Protein AF-M8CT60-F1 (afdb_monomer)

InterPro domains:
  IPR002931 Transglutaminase-like [PF01841] (1-41)
  IPR038765 Papain-like cysteine peptidase superfamily [SSF54001] (1-55)

Sequence (74 aa):
LCRIVGIPARWQSGWYITPFLASPHDWALFFIPPYGWLPADLSFGGRYKNNQELREFYFGNLDAFRMVANSDFM

Foldseek 3Di:
DCVVVPWDKDKWWFWQDDPVDIDIDIWMWTQDPPVGTFIAPCVQLVVVVVPVVRVVCNGGHDDPRGDTDDPPPD

Mean predicted aligned error: 2.73 Å

Organism: NCBI:txid1198630

Secondary structure (DSSP, 8-state):
-GGGGT--EEEEEEEEEETTEEEEEEEEEEEETTTEEEEE-HHHHHHTTT-HHHHHHTBT---TTEEEE-TT--

Solvent-accessible surface area (backbone atoms only — not comparable to full-atom values): 4248 Å² total; per-residue (Å²): 110,52,61,81,76,71,34,56,59,48,56,34,34,32,31,40,48,56,101,88,47,75,44,80,43,70,37,38,33,37,54,42,91,93,78,41,77,32,38,34,30,62,68,61,16,55,74,31,65,90,38,63,69,56,25,50,46,21,60,52,38,79,71,92,40,62,48,84,38,65,74,88,54,127

pLDDT: mean 95.51, std 4.9, range [60.75, 97.88]

Structure (mmCIF, N/CA/C/O backbone):
data_AF-M8CT60-F1
#
_entry.id   AF-M8CT60-F1
#
loop_
_atom_site.group_PDB
_atom_site.id
_atom_site.type_symbol
_atom_site.label_atom_id
_atom_site.label_alt_id
_atom_site.label_comp_id
_atom_site.label_asym_id
_atom_site.label_entity_id
_atom_site.label_seq_id
_atom_site.pdbx_PDB_ins_code
_atom_site.Cartn_x
_atom_site.Cartn_y
_atom_site.Cartn_z
_atom_site.occupancy
_atom_site.B_iso_or_equiv
_atom_site.auth_seq_id
_atom_site.auth_comp_id
_atom_site.auth_asym_id
_atom_site.auth_atom_id
_atom_site.pdbx_PDB_model_num
ATOM 1 N N . LEU A 1 1 ? -11.777 -7.374 5.992 1.00 92.69 1 LEU A N 1
ATOM 2 C CA . LEU A 1 1 ? -11.270 -7.937 7.266 1.00 92.69 1 LEU A CA 1
ATOM 3 C C . LEU A 1 1 ? -11.131 -6.861 8.343 1.00 92.69 1 LEU A C 1
ATOM 5 O O . LEU A 1 1 ? -11.908 -6.920 9.280 1.00 92.69 1 LEU A O 1
ATOM 9 N N . CYS A 1 2 ? -10.274 -5.841 8.185 1.00 96.38 2 CYS A N 1
ATOM 10 C CA . CYS A 1 2 ? -10.107 -4.748 9.169 1.00 96.38 2 CYS A CA 1
ATOM 11 C C . CYS A 1 2 ? -11.429 -4.138 9.667 1.00 96.38 2 CYS A C 1
ATOM 13 O O . CYS A 1 2 ? -11.681 -4.126 10.867 1.00 96.38 2 CYS A O 1
ATOM 15 N N . ARG A 1 3 ? -12.320 -3.737 8.747 1.00 96.69 3 ARG A N 1
ATOM 16 C CA . ARG A 1 3 ? -13.625 -3.148 9.100 1.00 96.69 3 ARG A CA 1
ATOM 17 C C . ARG A 1 3 ? -14.505 -4.063 9.965 1.00 96.69 3 ARG A C 1
ATOM 19 O O . ARG A 1 3 ? -15.223 -3.564 10.816 1.00 96.69 3 ARG A O 1
ATOM 26 N N . ILE A 1 4 ? -14.432 -5.386 9.776 1.00 97.88 4 ILE A N 1
ATOM 27 C CA . ILE A 1 4 ? -15.238 -6.366 10.535 1.00 97.88 4 ILE A CA 1
ATOM 28 C C . ILE A 1 4 ? -14.798 -6.409 12.002 1.00 97.88 4 ILE A C 1
ATOM 30 O O . ILE A 1 4 ? -15.624 -6.597 12.886 1.00 97.88 4 ILE A O 1
ATOM 34 N N . VAL A 1 5 ? -13.506 -6.202 12.262 1.00 97.38 5 VAL A N 1
ATOM 35 C CA . VAL A 1 5 ? -12.929 -6.193 13.614 1.00 97.38 5 VAL A CA 1
ATOM 36 C C . VAL A 1 5 ? -12.794 -4.778 14.192 1.00 97.38 5 VAL A C 1
ATOM 38 O O . VAL A 1 5 ? -12.070 -4.575 15.159 1.00 97.38 5 VAL A O 1
ATOM 41 N N . GLY A 1 6 ? -13.468 -3.786 13.598 1.00 97.00 6 GLY A N 1
ATOM 42 C CA . GLY A 1 6 ? -13.493 -2.408 14.099 1.00 97.00 6 GLY A CA 1
ATOM 43 C C . GLY A 1 6 ? -12.259 -1.557 13.772 1.00 97.00 6 GLY A C 1
ATOM 44 O O . GLY A 1 6 ? -12.165 -0.433 14.254 1.00 97.00 6 GLY A O 1
ATOM 45 N N . ILE A 1 7 ? -11.329 -2.039 12.940 1.00 97.38 7 ILE A N 1
ATOM 46 C CA . ILE A 1 7 ? -10.180 -1.243 12.480 1.00 97.38 7 ILE A CA 1
ATOM 47 C C . ILE A 1 7 ? -10.620 -0.396 11.275 1.00 97.38 7 ILE A C 1
ATOM 49 O O . ILE A 1 7 ? -11.0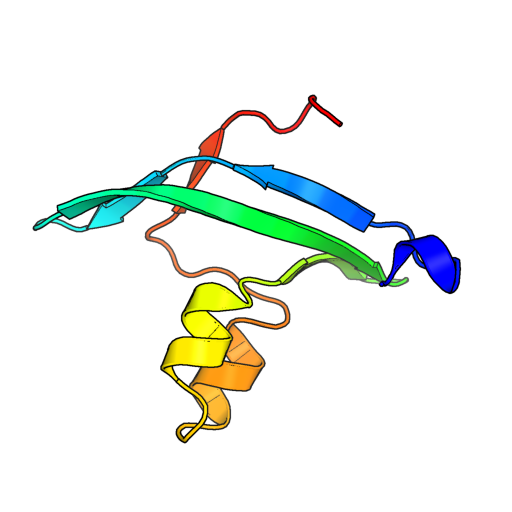23 -0.978 10.254 1.00 97.38 7 ILE A O 1
ATOM 53 N N . PRO A 1 8 ? -10.524 0.951 11.333 1.00 97.56 8 PRO A N 1
ATOM 54 C CA . PRO A 1 8 ? -10.831 1.793 10.185 1.00 97.56 8 PRO A CA 1
ATOM 55 C C . PRO A 1 8 ? -9.938 1.418 9.003 1.00 97.56 8 PRO A C 1
ATOM 57 O O . PRO A 1 8 ? -8.716 1.342 9.122 1.00 97.56 8 PRO A O 1
ATOM 60 N N . ALA A 1 9 ? -10.556 1.170 7.853 1.00 96.81 9 ALA A N 1
ATOM 61 C CA . ALA A 1 9 ? -9.855 0.845 6.621 1.00 96.81 9 ALA A CA 1
ATOM 62 C C . ALA A 1 9 ? -10.572 1.461 5.423 1.00 96.81 9 ALA A C 1
ATOM 64 O O . ALA A 1 9 ? -11.805 1.545 5.407 1.00 96.81 9 ALA A O 1
ATOM 65 N N . ARG A 1 10 ? -9.813 1.861 4.408 1.00 95.75 10 ARG A N 1
ATOM 66 C CA . ARG A 1 10 ? -10.320 2.404 3.144 1.00 95.75 10 ARG A CA 1
ATOM 67 C C . ARG A 1 10 ? -9.552 1.845 1.957 1.00 95.75 10 ARG A C 1
ATOM 69 O O . ARG A 1 10 ? -8.463 1.308 2.119 1.00 95.75 10 ARG A O 1
ATOM 76 N N . TRP A 1 11 ? -10.166 1.930 0.790 1.00 96.12 11 TRP A N 1
ATOM 77 C CA . TRP A 1 11 ? -9.537 1.574 -0.473 1.00 96.12 11 TRP A CA 1
ATOM 78 C C . TRP A 1 11 ? -8.835 2.802 -1.056 1.00 96.12 11 TRP A C 1
ATOM 80 O O . TRP A 1 11 ? -9.223 3.934 -0.769 1.00 96.12 11 TRP A O 1
ATOM 90 N N . GLN A 1 12 ? -7.785 2.565 -1.832 1.00 96.31 12 GLN A N 1
ATOM 91 C CA . GLN A 1 12 ? -7.126 3.558 -2.666 1.00 96.31 12 GLN A CA 1
ATOM 92 C C . GLN A 1 12 ? -6.644 2.850 -3.934 1.00 96.31 12 GLN A C 1
ATOM 94 O O . GLN A 1 12 ? -6.239 1.686 -3.884 1.00 96.31 12 GLN A O 1
ATOM 99 N N . SER A 1 13 ? -6.690 3.544 -5.064 1.00 95.75 13 SER A N 1
ATOM 100 C CA . SER A 1 13 ? -6.199 3.010 -6.332 1.00 95.75 13 SER A CA 1
ATOM 101 C C . SER A 1 13 ? -5.273 3.977 -7.032 1.00 95.75 13 SER A C 1
ATOM 103 O O . SER A 1 13 ? -4.912 5.038 -6.526 1.00 95.75 13 SER A O 1
ATOM 105 N N . GLY A 1 14 ? -4.828 3.582 -8.208 1.00 95.88 14 GLY A N 1
ATOM 106 C CA . GLY A 1 14 ? -3.971 4.389 -9.035 1.00 95.88 14 GLY A CA 1
ATOM 107 C C . GLY A 1 14 ? -3.277 3.519 -10.053 1.00 95.88 14 GLY A C 1
ATOM 108 O O . GLY A 1 14 ? -3.869 2.595 -10.611 1.00 95.88 14 GLY A O 1
ATOM 109 N N . TRP A 1 15 ? -2.015 3.832 -10.300 1.00 96.94 15 TRP A N 1
ATOM 110 C CA . TRP A 1 15 ? -1.190 3.118 -11.258 1.00 96.94 15 TRP A CA 1
ATOM 111 C C . TRP A 1 15 ? 0.105 2.644 -10.608 1.00 96.94 15 TRP A C 1
ATOM 113 O O . TRP A 1 15 ? 0.753 3.381 -9.862 1.00 96.94 15 TRP A O 1
ATOM 123 N N . TYR A 1 16 ? 0.501 1.420 -10.942 1.00 97.12 16 TYR A N 1
ATOM 124 C CA . TYR A 1 16 ? 1.868 0.943 -10.804 1.00 97.12 16 TYR A CA 1
ATOM 125 C C . TYR A 1 16 ? 2.643 1.325 -12.066 1.00 97.12 16 TYR A C 1
ATOM 127 O O . TYR A 1 16 ? 2.318 0.848 -13.156 1.00 97.12 16 TYR A O 1
ATOM 135 N N . ILE A 1 17 ? 3.634 2.207 -11.930 1.00 97.31 17 ILE A N 1
ATOM 136 C CA . ILE A 1 17 ? 4.373 2.781 -13.058 1.00 97.31 17 ILE A CA 1
ATOM 137 C C . ILE A 1 17 ? 5.864 2.550 -12.874 1.00 97.31 17 ILE A C 1
ATOM 139 O O . ILE A 1 17 ? 6.474 3.034 -11.929 1.00 97.31 17 ILE A O 1
ATOM 143 N N . THR A 1 18 ? 6.462 1.868 -13.837 1.00 95.75 18 THR A N 1
ATOM 144 C CA . THR A 1 18 ? 7.905 1.676 -13.986 1.00 95.75 18 THR A CA 1
ATOM 145 C C . THR A 1 18 ? 8.330 2.168 -15.373 1.00 95.75 18 THR A C 1
ATOM 147 O O . THR A 1 18 ? 7.469 2.384 -16.228 1.00 95.75 18 THR A O 1
ATOM 150 N N . PRO A 1 19 ? 9.637 2.276 -15.670 1.00 96.44 19 PRO A N 1
ATOM 151 C CA . PRO A 1 19 ? 10.099 2.588 -17.026 1.00 96.44 19 PRO A CA 1
ATOM 152 C C . PRO A 1 19 ? 9.645 1.596 -18.113 1.00 96.44 19 PRO A C 1
ATOM 154 O O . PRO A 1 19 ? 9.745 1.907 -19.295 1.00 96.44 19 PRO A O 1
ATOM 157 N N . PHE A 1 20 ? 9.167 0.406 -17.732 1.00 96.81 20 PHE A N 1
ATOM 158 C CA . PHE A 1 20 ? 8.827 -0.680 -18.658 1.00 96.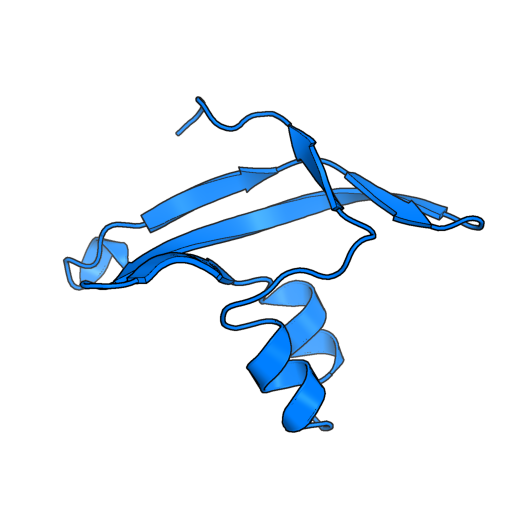81 20 PHE A CA 1
ATOM 159 C C . PHE A 1 20 ? 7.332 -1.005 -18.711 1.00 96.81 20 PHE A C 1
ATOM 161 O O . PHE A 1 20 ? 6.884 -1.687 -19.630 1.00 96.81 20 PHE A O 1
ATOM 168 N N . LEU A 1 21 ? 6.564 -0.574 -17.711 1.00 95.88 21 LEU A N 1
ATOM 169 C CA . LEU A 1 21 ? 5.169 -0.961 -17.533 1.00 95.88 21 LEU A CA 1
ATOM 170 C C . LEU A 1 21 ? 4.413 0.142 -16.801 1.00 95.88 21 LEU A C 1
ATOM 172 O O . LEU A 1 21 ? 4.883 0.633 -15.778 1.00 95.88 21 LEU A O 1
ATOM 176 N N . ALA A 1 22 ? 3.207 0.434 -17.275 1.00 97.31 22 ALA A N 1
ATOM 177 C CA . ALA A 1 22 ? 2.193 1.155 -16.527 1.00 97.31 22 ALA A CA 1
ATOM 178 C C . ALA A 1 22 ? 0.924 0.297 -16.497 1.00 97.31 22 ALA A C 1
ATOM 180 O O . ALA A 1 22 ? 0.399 -0.065 -17.550 1.00 97.31 22 ALA A O 1
ATOM 181 N N . SER A 1 23 ? 0.436 -0.041 -15.306 1.00 96.69 23 SER A N 1
ATOM 182 C CA . SER A 1 23 ? -0.827 -0.764 -15.141 1.00 96.69 23 SER A CA 1
ATOM 183 C C . SER A 1 23 ? -1.631 -0.208 -13.966 1.00 96.69 23 SER A C 1
ATOM 185 O O . SER A 1 23 ? -1.026 0.229 -12.984 1.00 96.69 23 SER A O 1
ATOM 187 N N . PRO A 1 24 ? -2.973 -0.259 -14.008 1.00 97.00 24 PRO A N 1
ATOM 188 C CA . PRO A 1 24 ? -3.793 0.038 -12.841 1.00 97.00 24 PRO A CA 1
ATOM 189 C C . PRO A 1 24 ? -3.423 -0.870 -11.668 1.00 97.00 24 PRO A C 1
ATOM 191 O O . PRO A 1 24 ? -3.090 -2.042 -11.869 1.00 97.00 24 PRO A O 1
ATOM 194 N N . HIS A 1 25 ? -3.460 -0.327 -10.455 1.00 97.19 25 HIS A N 1
ATOM 195 C CA . HIS A 1 25 ? -3.193 -1.090 -9.242 1.00 97.19 25 HIS A CA 1
ATOM 196 C C . HIS A 1 25 ? -3.877 -0.468 -8.029 1.00 97.19 25 HIS A C 1
ATOM 198 O O . HIS A 1 25 ? -3.963 0.755 -7.915 1.00 97.19 25 HIS A O 1
ATOM 204 N N . ASP A 1 26 ? -4.283 -1.330 -7.103 1.00 96.69 26 ASP A N 1
ATOM 205 C CA . ASP A 1 26 ? -5.065 -0.976 -5.924 1.00 96.69 26 ASP A CA 1
ATOM 206 C C . ASP A 1 26 ? -4.379 -1.471 -4.651 1.00 96.69 26 ASP A C 1
ATOM 208 O O . ASP A 1 26 ? -3.694 -2.497 -4.644 1.00 96.69 26 ASP A O 1
ATOM 212 N N . TRP A 1 27 ? -4.621 -0.775 -3.544 1.00 97.19 27 TRP A N 1
ATOM 213 C CA . TRP A 1 27 ? -4.193 -1.200 -2.215 1.00 97.19 27 TRP A CA 1
ATOM 214 C C . TRP A 1 27 ? -5.211 -0.782 -1.151 1.00 97.19 27 TRP A C 1
ATOM 216 O O . TRP A 1 27 ? -6.134 0.004 -1.381 1.00 97.19 27 TRP A O 1
ATOM 226 N N . ALA A 1 28 ? -5.062 -1.346 0.044 1.00 97.00 28 ALA A N 1
ATOM 227 C CA . ALA A 1 28 ? -5.850 -0.938 1.199 1.00 97.00 28 ALA A CA 1
ATOM 228 C C . ALA A 1 28 ? -5.059 0.061 2.047 1.00 97.00 28 ALA A C 1
ATOM 230 O O . ALA A 1 28 ? -3.842 -0.037 2.155 1.00 97.00 28 ALA A O 1
ATOM 231 N N . LEU A 1 29 ? -5.755 0.984 2.699 1.00 97.31 29 LEU A N 1
ATOM 232 C CA . LEU A 1 29 ? -5.237 1.780 3.805 1.00 97.31 29 LEU A CA 1
ATOM 233 C C . LEU A 1 29 ? -5.935 1.328 5.090 1.00 97.31 29 LEU A C 1
ATOM 235 O O . LEU A 1 29 ? -7.152 1.143 5.094 1.00 97.31 29 LEU A O 1
ATOM 239 N N . PHE A 1 30 ? -5.199 1.192 6.186 1.00 97.31 30 PHE A N 1
ATOM 240 C CA . PHE A 1 30 ? -5.733 0.871 7.509 1.00 97.31 30 PHE A CA 1
ATOM 241 C C . PHE A 1 30 ? -5.186 1.854 8.547 1.00 97.31 30 PHE A C 1
ATOM 243 O O . PHE A 1 30 ? -4.050 2.307 8.440 1.00 97.31 30 PHE A O 1
ATOM 250 N N . PHE A 1 31 ? -6.013 2.247 9.515 1.00 97.44 31 PHE A N 1
ATOM 251 C CA . PHE A 1 31 ? -5.654 3.281 10.483 1.00 97.44 31 PHE A CA 1
ATOM 252 C C . PHE A 1 31 ? -5.135 2.669 11.781 1.00 97.44 31 PHE A C 1
ATOM 254 O O . PHE A 1 31 ? -5.858 1.916 12.434 1.00 97.44 31 PHE A O 1
ATOM 261 N N . ILE A 1 32 ? -3.915 3.031 12.181 1.00 96.56 32 ILE A N 1
ATOM 262 C CA . ILE A 1 32 ? -3.293 2.583 13.431 1.00 96.56 32 ILE A CA 1
ATOM 263 C C . ILE A 1 32 ? -2.798 3.805 14.209 1.00 96.56 32 ILE A C 1
ATOM 265 O O . ILE A 1 32 ? -1.871 4.472 13.753 1.00 96.56 32 ILE A O 1
ATOM 269 N N . PRO A 1 33 ? -3.354 4.119 15.389 1.00 95.69 33 PRO A N 1
ATOM 270 C CA . PRO A 1 33 ? -2.755 5.102 16.287 1.00 95.69 33 PRO A CA 1
ATOM 271 C C . PRO A 1 33 ? -1.385 4.628 16.812 1.00 95.69 33 PRO A C 1
ATOM 273 O O . PRO A 1 33 ? -1.258 3.453 17.157 1.00 95.69 33 PRO A O 1
ATOM 276 N N . PRO A 1 34 ? -0.369 5.506 16.927 1.00 95.25 34 PRO A N 1
ATOM 277 C CA . PRO A 1 34 ? -0.348 6.929 16.560 1.00 95.25 34 PRO A CA 1
ATOM 278 C C . PRO A 1 34 ? 0.054 7.207 15.093 1.00 95.25 34 PRO A C 1
ATOM 280 O O . PRO A 1 34 ? 0.177 8.363 14.707 1.00 95.25 34 PRO A O 1
ATOM 283 N N . TYR A 1 35 ? 0.278 6.173 14.282 1.00 95.75 35 TYR A N 1
ATOM 284 C CA . TYR A 1 35 ? 0.881 6.254 12.943 1.00 95.75 35 TYR A CA 1
ATOM 285 C C . TYR A 1 35 ? -0.033 6.811 11.840 1.00 95.75 35 TYR A C 1
ATOM 287 O O . TYR A 1 35 ? 0.455 7.265 10.809 1.00 95.75 35 TYR A O 1
ATOM 295 N N . GLY A 1 36 ? -1.351 6.792 12.034 1.00 97.31 36 GLY A N 1
ATOM 296 C CA . GLY A 1 36 ? -2.309 7.268 11.038 1.00 97.31 36 GLY A CA 1
ATOM 297 C C . GLY A 1 36 ? -2.671 6.200 10.001 1.00 97.31 36 GLY A C 1
ATOM 298 O O . GLY A 1 36 ? -2.808 5.026 10.340 1.00 97.31 36 GLY A O 1
ATOM 299 N N . TRP A 1 37 ? -2.886 6.611 8.745 1.00 96.81 37 TRP A N 1
ATOM 300 C CA . TRP A 1 37 ? -3.230 5.706 7.640 1.00 96.81 37 TRP A CA 1
ATOM 301 C C . TRP A 1 37 ? -1.983 5.030 7.072 1.00 96.81 37 TRP A C 1
ATOM 303 O O . TRP A 1 37 ? -1.148 5.693 6.463 1.00 96.81 37 TRP A O 1
ATOM 313 N N . LEU A 1 38 ? -1.905 3.709 7.210 1.00 97.62 38 LEU A N 1
ATOM 314 C CA . LEU A 1 38 ? -0.836 2.882 6.662 1.00 97.62 38 LEU A CA 1
ATOM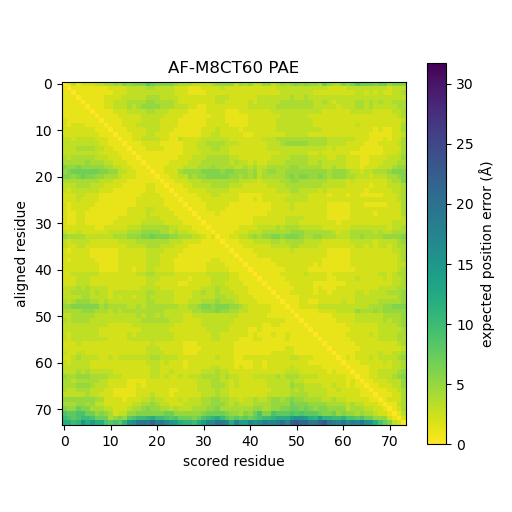 315 C C . LEU A 1 38 ? -1.337 2.077 5.456 1.00 97.62 38 LEU A C 1
ATOM 317 O O . LEU A 1 38 ? -2.460 1.566 5.499 1.00 97.62 38 LEU A O 1
ATOM 321 N N . PRO A 1 39 ? -0.544 1.943 4.382 1.00 97.31 39 PRO A N 1
ATOM 322 C CA . PRO A 1 39 ? -0.899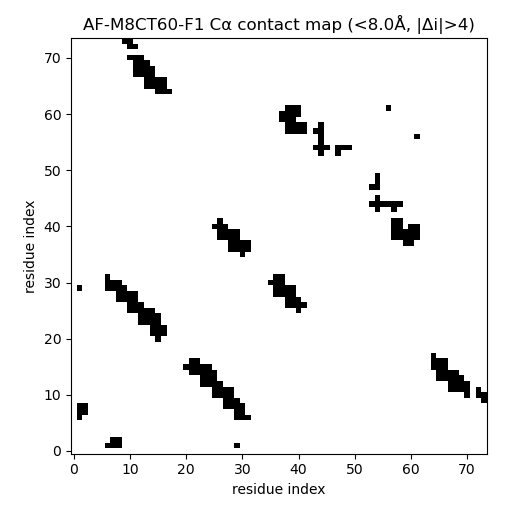 1.121 3.235 1.00 97.31 39 PRO A CA 1
ATOM 323 C C . PRO A 1 39 ? -0.627 -0.370 3.453 1.00 97.31 39 PRO A C 1
ATOM 325 O O . PRO A 1 39 ? 0.314 -0.758 4.136 1.00 97.31 39 PRO A O 1
ATOM 328 N N . ALA A 1 40 ? -1.432 -1.212 2.812 1.00 97.69 40 ALA A N 1
ATOM 329 C CA . ALA A 1 40 ? -1.210 -2.642 2.649 1.00 97.69 40 ALA A CA 1
ATOM 330 C C . ALA A 1 40 ? -1.384 -3.025 1.173 1.00 97.69 40 ALA A C 1
ATOM 332 O O . ALA A 1 40 ? -2.510 -3.084 0.667 1.00 97.69 40 ALA A O 1
ATOM 333 N N . ASP A 1 41 ? -0.275 -3.338 0.503 1.00 97.38 41 ASP A N 1
ATOM 334 C CA . ASP A 1 41 ? -0.261 -3.908 -0.846 1.00 97.38 41 ASP A CA 1
ATOM 335 C C . ASP A 1 41 ? -0.125 -5.434 -0.756 1.00 97.38 41 ASP A C 1
ATOM 337 O O . ASP A 1 41 ? 0.957 -6.019 -0.853 1.00 97.38 41 ASP A O 1
ATOM 341 N N . LEU A 1 42 ? -1.257 -6.101 -0.525 1.00 95.12 42 LEU A N 1
ATOM 342 C CA . LEU A 1 42 ? -1.297 -7.554 -0.327 1.00 95.12 42 LEU A CA 1
ATOM 343 C C . LEU A 1 42 ? -0.992 -8.340 -1.610 1.00 95.12 42 LEU A C 1
ATOM 345 O O . LEU A 1 42 ? -0.592 -9.502 -1.527 1.00 95.12 42 LEU A O 1
ATOM 349 N N . SER A 1 43 ? -1.133 -7.717 -2.781 1.00 95.69 43 SER A N 1
ATOM 350 C CA . SER A 1 43 ? -0.764 -8.311 -4.067 1.00 95.69 43 SER A CA 1
ATOM 351 C C . SER A 1 43 ? 0.756 -8.420 -4.192 1.00 95.69 43 SER A C 1
ATOM 353 O O . SER A 1 43 ? 1.277 -9.507 -4.454 1.00 95.69 43 SER A O 1
ATOM 355 N N . PHE A 1 44 ? 1.486 -7.327 -3.939 1.00 96.12 44 PHE A N 1
ATOM 356 C CA . PHE A 1 44 ? 2.952 -7.343 -3.951 1.00 96.12 44 PHE A CA 1
ATOM 357 C C . PHE A 1 44 ? 3.512 -8.132 -2.765 1.00 96.12 44 PHE A C 1
ATOM 359 O O . PHE A 1 44 ? 4.350 -9.013 -2.964 1.00 96.12 44 PHE A O 1
ATOM 366 N N . GLY A 1 45 ? 2.992 -7.926 -1.552 1.00 96.38 45 GLY A N 1
ATOM 367 C CA . GLY A 1 45 ? 3.387 -8.722 -0.387 1.00 96.38 45 GLY A CA 1
ATOM 368 C C . GLY A 1 45 ? 3.150 -10.226 -0.592 1.00 96.38 45 GLY A C 1
ATOM 369 O O . GLY A 1 45 ? 3.994 -11.049 -0.239 1.00 96.38 45 GLY A O 1
ATOM 370 N N . GLY A 1 46 ? 2.038 -10.599 -1.235 1.00 96.56 46 GLY A N 1
ATOM 371 C CA . GLY A 1 46 ? 1.722 -11.983 -1.595 1.00 96.56 46 GLY A CA 1
ATOM 372 C C . GLY A 1 46 ? 2.651 -12.565 -2.664 1.00 96.56 46 GLY A C 1
ATOM 373 O O . GLY A 1 46 ? 3.067 -13.722 -2.550 1.00 96.56 46 GLY A O 1
ATOM 374 N N . ARG A 1 47 ? 3.041 -11.765 -3.668 1.00 96.06 47 ARG A N 1
ATOM 375 C CA . ARG A 1 47 ? 4.042 -12.148 -4.679 1.00 96.06 47 ARG A CA 1
ATOM 376 C C . ARG A 1 47 ? 5.385 -12.501 -4.037 1.00 96.06 47 ARG A C 1
ATOM 378 O O . ARG A 1 47 ? 6.020 -13.467 -4.454 1.00 96.06 47 ARG A O 1
ATOM 385 N N . TYR A 1 48 ? 5.788 -11.763 -3.007 1.00 96.12 48 TYR A N 1
ATOM 386 C CA . TYR A 1 48 ? 7.045 -11.967 -2.286 1.00 96.12 48 TYR A CA 1
ATOM 387 C C . TYR A 1 48 ? 6.900 -12.829 -1.025 1.00 96.12 48 TYR A C 1
ATOM 389 O O . TYR A 1 48 ? 7.707 -12.717 -0.114 1.00 96.12 48 TYR A O 1
ATOM 397 N N . LYS A 1 49 ? 5.930 -13.752 -0.956 1.00 93.75 49 LYS A N 1
ATOM 398 C CA . LYS A 1 49 ? 5.672 -14.573 0.249 1.00 93.75 49 LYS A CA 1
ATOM 399 C C . LYS A 1 49 ? 6.877 -15.341 0.824 1.00 93.75 49 LYS A C 1
ATOM 401 O O . LYS A 1 49 ? 6.883 -15.629 2.015 1.00 93.75 49 LYS A O 1
ATOM 406 N N . ASN A 1 50 ? 7.869 -15.670 -0.009 1.00 97.69 50 ASN A N 1
ATOM 407 C CA . ASN A 1 50 ? 9.098 -16.369 0.391 1.00 97.69 50 ASN A CA 1
ATOM 408 C C . ASN A 1 50 ? 10.253 -15.410 0.749 1.00 97.69 50 ASN A C 1
ATOM 410 O O . ASN A 1 50 ? 11.330 -15.867 1.112 1.00 97.69 50 ASN A O 1
ATOM 414 N N . ASN A 1 51 ? 10.047 -14.097 0.624 1.00 97.81 51 ASN A N 1
ATOM 415 C CA . ASN A 1 51 ? 10.969 -13.051 1.047 1.00 97.81 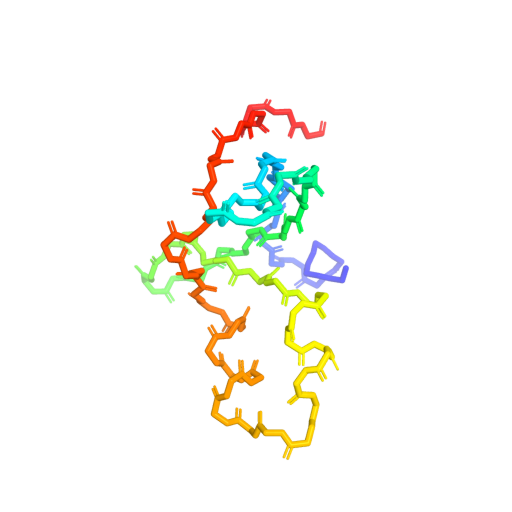51 ASN A CA 1
ATOM 416 C C . ASN A 1 51 ? 10.278 -12.225 2.142 1.00 97.81 51 ASN A C 1
ATOM 418 O O . ASN A 1 51 ? 9.438 -11.370 1.860 1.00 97.81 51 ASN A O 1
ATOM 422 N N . GLN A 1 52 ? 10.612 -12.524 3.397 1.00 97.12 52 GLN A N 1
ATOM 423 C CA . GLN A 1 52 ? 9.953 -11.929 4.557 1.00 97.12 52 GLN A CA 1
ATOM 424 C C . GLN A 1 52 ? 10.109 -10.406 4.605 1.00 97.12 52 GLN A C 1
ATOM 426 O O . GLN A 1 52 ? 9.124 -9.721 4.854 1.00 97.12 52 GLN A O 1
ATOM 431 N N . GLU A 1 53 ? 11.293 -9.885 4.283 1.00 97.50 53 GLU A N 1
ATOM 432 C CA . GLU A 1 53 ? 11.573 -8.447 4.278 1.00 97.50 53 GLU A CA 1
ATOM 433 C C . GLU A 1 53 ? 10.643 -7.697 3.315 1.00 97.50 53 GLU A C 1
ATOM 435 O O . GLU A 1 53 ? 9.971 -6.746 3.708 1.00 97.50 53 GLU A O 1
ATOM 440 N N . LEU A 1 54 ? 10.521 -8.166 2.069 1.00 97.12 54 LEU A N 1
ATOM 441 C CA . LEU A 1 54 ? 9.621 -7.543 1.092 1.00 97.12 54 LEU A CA 1
ATOM 442 C C . LEU A 1 54 ? 8.148 -7.746 1.452 1.00 97.12 54 LEU A C 1
ATOM 444 O O . LEU A 1 54 ? 7.328 -6.849 1.250 1.00 97.12 54 LEU A O 1
ATOM 448 N N . ARG A 1 55 ? 7.790 -8.913 1.993 1.00 96.81 55 ARG A N 1
ATOM 449 C CA . ARG A 1 55 ? 6.419 -9.184 2.437 1.00 96.81 55 ARG A CA 1
ATOM 450 C C . ARG A 1 55 ? 5.994 -8.229 3.554 1.00 96.81 55 ARG A C 1
ATOM 452 O O . ARG A 1 55 ? 4.869 -7.737 3.519 1.00 96.81 55 ARG A O 1
ATOM 459 N N . GLU A 1 56 ? 6.871 -7.986 4.523 1.00 96.62 56 GLU A N 1
ATOM 460 C CA . GLU A 1 56 ? 6.641 -7.053 5.628 1.00 96.62 56 GLU A CA 1
ATOM 461 C C . GLU A 1 56 ? 6.673 -5.599 5.149 1.00 96.62 56 GLU A C 1
ATOM 463 O O . GLU A 1 56 ? 5.806 -4.822 5.540 1.00 96.62 56 GLU A O 1
ATOM 468 N N . PHE A 1 57 ? 7.581 -5.247 4.230 1.00 97.62 57 PHE A N 1
ATOM 469 C CA . PHE A 1 57 ? 7.639 -3.914 3.627 1.00 97.62 57 PHE A CA 1
ATOM 470 C C . PHE A 1 57 ? 6.287 -3.499 3.031 1.00 97.62 57 PHE A C 1
ATOM 472 O O . PHE A 1 57 ? 5.758 -2.446 3.387 1.00 97.62 57 PHE A O 1
ATOM 479 N N . TYR A 1 58 ? 5.687 -4.344 2.186 1.00 97.75 58 TYR A N 1
ATOM 480 C CA . TYR A 1 58 ? 4.398 -4.048 1.548 1.00 97.75 58 TYR A CA 1
ATOM 481 C C . TYR A 1 58 ? 3.192 -4.119 2.507 1.00 97.75 58 TYR A C 1
ATOM 483 O O . TYR A 1 58 ? 2.075 -3.764 2.120 1.00 97.75 58 TYR A O 1
ATOM 491 N N . PHE A 1 59 ? 3.389 -4.534 3.764 1.00 97.06 59 PHE A N 1
ATOM 492 C CA . PHE A 1 59 ? 2.393 -4.457 4.835 1.00 97.06 59 PHE A CA 1
ATOM 493 C C . PHE A 1 59 ? 2.691 -3.275 5.769 1.00 97.06 59 PHE A C 1
ATOM 495 O O . PHE A 1 59 ? 2.990 -3.429 6.950 1.00 97.06 59 PHE A O 1
ATOM 502 N N . GLY A 1 60 ? 2.616 -2.070 5.216 1.00 96.19 60 GLY A N 1
ATOM 503 C CA . GLY A 1 60 ? 2.868 -0.823 5.938 1.00 96.19 60 GLY A CA 1
ATOM 504 C C . GLY A 1 60 ? 3.519 0.253 5.077 1.00 96.19 60 GLY A C 1
ATOM 505 O O . GLY A 1 60 ? 3.530 1.411 5.479 1.00 96.19 60 GLY A O 1
ATOM 506 N N . ASN A 1 61 ? 4.034 -0.101 3.894 1.00 96.38 61 ASN A N 1
ATOM 507 C CA . ASN A 1 61 ? 4.699 0.823 2.978 1.00 96.38 61 ASN A CA 1
ATOM 508 C C . ASN A 1 61 ? 4.284 0.588 1.520 1.00 96.38 61 ASN A C 1
ATOM 510 O O . ASN A 1 61 ? 3.738 -0.455 1.154 1.00 96.38 61 ASN A O 1
ATOM 514 N N . LEU A 1 62 ? 4.587 1.580 0.685 1.00 96.31 62 LEU A N 1
ATOM 515 C CA . LEU A 1 62 ? 4.545 1.502 -0.772 1.00 96.31 62 LEU A CA 1
ATOM 516 C C . LEU A 1 62 ? 5.90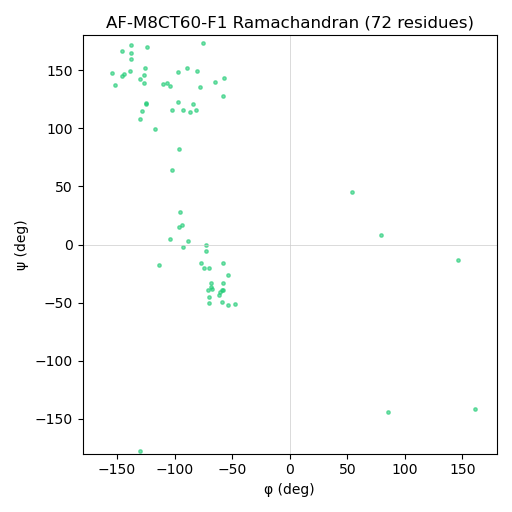1 1.951 -1.312 1.00 96.31 62 LEU A C 1
ATOM 518 O 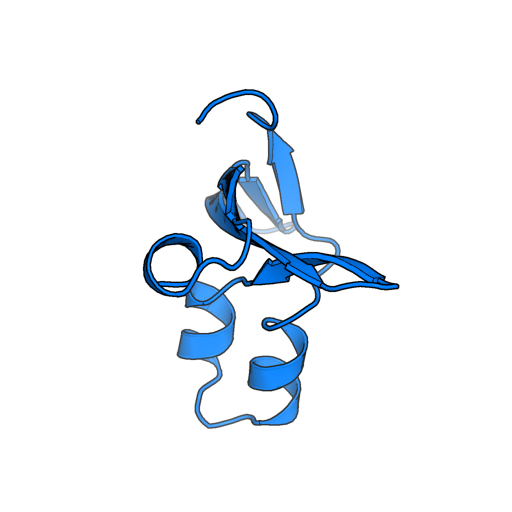O . LEU A 1 62 ? 6.547 2.829 -0.742 1.00 96.31 62 LEU A O 1
ATOM 522 N N . ASP A 1 63 ? 6.327 1.350 -2.417 1.00 94.88 63 ASP A N 1
ATOM 523 C CA . ASP A 1 63 ? 7.499 1.816 -3.151 1.00 94.88 63 ASP A CA 1
ATOM 524 C C . ASP A 1 63 ? 7.191 3.093 -3.963 1.00 94.88 63 ASP A C 1
ATOM 526 O O . ASP A 1 63 ? 6.047 3.543 -4.070 1.00 94.88 63 ASP A O 1
ATOM 530 N N . ALA A 1 64 ? 8.227 3.676 -4.568 1.00 94.62 64 ALA A N 1
ATOM 531 C CA . ALA A 1 64 ? 8.116 4.911 -5.346 1.00 94.62 64 ALA A CA 1
ATOM 532 C C . ALA A 1 64 ? 7.416 4.743 -6.711 1.00 94.62 64 ALA A C 1
ATOM 534 O O . ALA A 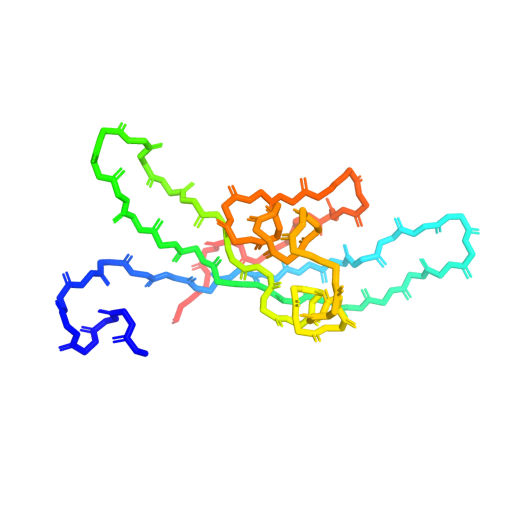1 64 ? 7.263 5.719 -7.441 1.00 94.62 64 ALA A O 1
ATOM 535 N N . PHE A 1 65 ? 6.981 3.534 -7.076 1.00 96.44 65 PHE A N 1
ATOM 536 C CA . PHE A 1 65 ? 6.339 3.255 -8.363 1.00 96.44 65 PHE A CA 1
ATOM 537 C C . PHE A 1 65 ? 4.809 3.345 -8.297 1.00 96.44 65 PHE A C 1
ATOM 539 O O . PHE A 1 65 ? 4.124 2.825 -9.177 1.00 96.44 65 PHE A O 1
ATOM 546 N N . ARG A 1 66 ? 4.246 3.969 -7.255 1.00 96.06 66 ARG A N 1
ATOM 547 C CA . ARG A 1 66 ? 2.801 4.191 -7.117 1.00 96.06 66 ARG A CA 1
ATOM 548 C C . ARG A 1 66 ? 2.432 5.626 -7.460 1.00 96.06 66 ARG A C 1
ATOM 550 O O . ARG A 1 66 ? 2.793 6.561 -6.753 1.00 96.06 66 ARG A O 1
ATOM 557 N N . MET A 1 67 ? 1.645 5.782 -8.519 1.00 95.81 67 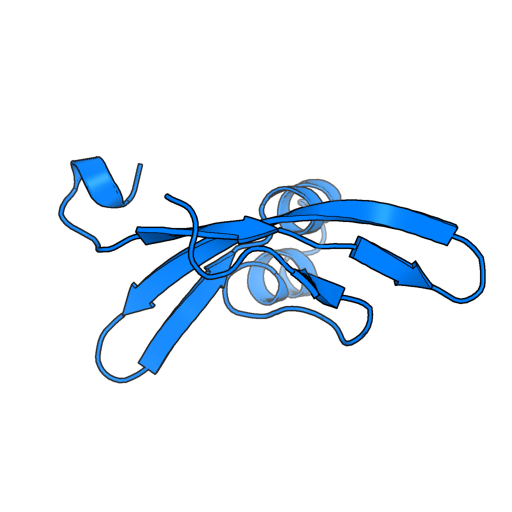MET A N 1
ATOM 558 C CA . MET A 1 67 ? 0.910 7.014 -8.777 1.00 95.81 67 MET A CA 1
ATOM 559 C C . MET A 1 67 ? -0.478 6.880 -8.159 1.00 95.81 67 MET A C 1
ATOM 561 O O . MET A 1 67 ? -1.263 6.039 -8.589 1.00 95.81 67 MET A O 1
ATOM 565 N N . VAL A 1 68 ? -0.783 7.704 -7.163 1.00 95.69 68 VAL A N 1
ATOM 566 C CA . VAL A 1 68 ? -2.067 7.668 -6.453 1.00 95.69 68 VAL A CA 1
ATOM 567 C C . VAL A 1 68 ? -3.168 8.347 -7.268 1.00 95.69 68 VAL A C 1
ATOM 569 O O . VAL A 1 68 ? -2.980 9.451 -7.775 1.00 95.69 68 VAL A O 1
ATOM 572 N N . ALA A 1 69 ? -4.336 7.711 -7.337 1.00 92.88 69 ALA A N 1
ATOM 573 C CA . ALA A 1 69 ? -5.585 8.289 -7.822 1.00 92.88 69 ALA A CA 1
ATOM 574 C C . ALA A 1 69 ? -6.754 7.868 -6.903 1.00 92.88 69 ALA A C 1
ATOM 576 O O . ALA A 1 69 ? -6.600 7.038 -6.015 1.00 92.88 69 ALA A O 1
ATOM 577 N N . ASN A 1 70 ? -7.944 8.441 -7.089 1.00 92.75 70 ASN A N 1
ATOM 578 C CA . ASN A 1 70 ? -9.180 7.944 -6.458 1.00 92.75 70 ASN A CA 1
ATOM 579 C C . ASN A 1 70 ? -9.138 7.788 -4.917 1.00 92.75 70 ASN A C 1
ATOM 581 O O . ASN A 1 70 ? -9.589 6.781 -4.376 1.00 92.75 70 ASN A O 1
ATOM 585 N N . SER A 1 71 ? -8.615 8.782 -4.196 1.00 90.81 71 SER A N 1
ATOM 586 C CA . SER A 1 71 ? -8.510 8.738 -2.723 1.00 90.81 71 SER A CA 1
ATOM 587 C C . SER A 1 71 ? -9.823 9.012 -1.976 1.00 90.81 71 SER A C 1
ATOM 589 O O . SER A 1 71 ? -9.913 8.717 -0.783 1.00 90.81 71 SER A O 1
ATOM 591 N N . ASP A 1 72 ? -10.817 9.575 -2.668 1.00 88.25 72 ASP A N 1
ATOM 592 C CA . ASP A 1 72 ? -12.065 10.078 -2.071 1.00 88.25 72 ASP A CA 1
ATOM 593 C C . ASP A 1 72 ? -13.269 9.157 -2.309 1.00 88.25 72 ASP A C 1
ATOM 595 O O . ASP A 1 72 ? -14.394 9.486 -1.938 1.00 88.25 72 ASP A O 1
ATOM 599 N N . PHE A 1 73 ? -13.046 7.995 -2.922 1.00 76.94 73 PHE A N 1
ATOM 600 C CA . PHE A 1 73 ? -14.102 7.036 -3.227 1.00 76.94 73 PHE A CA 1
ATOM 601 C C . PHE A 1 73 ? -14.053 5.864 -2.248 1.00 76.94 73 PHE A C 1
ATOM 603 O O . PHE A 1 73 ? -12.978 5.354 -1.917 1.00 76.94 73 PHE A O 1
ATOM 610 N N . MET A 1 74 ? -15.224 5.449 -1.762 1.00 60.75 74 MET A N 1
ATOM 611 C CA . MET A 1 74 ? -15.373 4.354 -0.806 1.00 60.75 74 MET A CA 1
ATOM 612 C C . MET A 1 74 ? -16.690 3.616 -0.991 1.00 60.75 74 MET A C 1
ATOM 614 O O . MET A 1 74 ? -17.702 4.296 -1.262 1.00 60.75 74 MET A O 1
#

Radius of gyration: 12.79 Å; Cα contacts (8 Å, |Δi|>4): 127; chains: 1; bounding box: 27×26×35 Å

Nearest PDB structures (foldseek):
  3my9-assembly1_A  TM=4.147E-01  e=3.673E+00  Azorhizobium caulinodans ORS 571
  5gw1-assembly2_D  TM=2.927E-01  e=4.132E+00  Homo sapiens
  2rlo-assembly1_A  TM=3.951E-01  e=9.992E+00  Homo sapiens